Protein AF-A0A662HI24-F1 (afdb_monomer_lite)

Secondary structure (DSSP, 8-state):
---------HHHHHHHHHHHHHHT--HHHHHHHHHHHHHHH-HHHHHHHHHHHH---HHHHHHHHHHHHHHHHHHHHHHHHHHHHHHHHHHHHHHHT--

Structure (mmCIF, N/CA/C/O backbone):
data_AF-A0A662HI24-F1
#
_entry.id   AF-A0A662HI24-F1
#
loop_
_atom_site.group_PDB
_atom_site.id
_atom_site.type_symbol
_atom_site.label_atom_id
_atom_site.label_alt_id
_atom_site.label_comp_id
_atom_site.label_asym_id
_atom_site.label_entity_id
_atom_site.label_seq_id
_atom_site.pdbx_PDB_ins_code
_atom_site.Cartn_x
_atom_site.Cartn_y
_atom_site.Cartn_z
_atom_site.occupancy
_atom_site.B_iso_or_equiv
_atom_site.auth_seq_id
_atom_site.auth_comp_id
_atom_site.auth_asym_id
_atom_site.auth_atom_id
_atom_site.pdbx_PDB_model_num
ATOM 1 N N . MET A 1 1 ? 4.692 -27.041 2.421 1.00 40.19 1 MET A N 1
ATOM 2 C CA . MET A 1 1 ? 4.683 -25.727 3.096 1.00 40.19 1 MET A CA 1
ATOM 3 C C . MET A 1 1 ? 3.268 -25.189 3.000 1.00 40.19 1 MET A C 1
ATOM 5 O O . MET A 1 1 ? 2.723 -25.222 1.904 1.00 40.19 1 MET A O 1
ATOM 9 N N . ALA A 1 2 ? 2.642 -24.798 4.110 1.00 46.78 2 ALA A N 1
ATOM 10 C CA . ALA A 1 2 ? 1.351 -24.117 4.046 1.00 46.78 2 ALA A CA 1
ATOM 11 C C . ALA A 1 2 ? 1.576 -22.775 3.334 1.00 46.78 2 ALA A C 1
ATOM 13 O O . ALA A 1 2 ? 2.344 -21.950 3.822 1.00 46.78 2 ALA A O 1
ATOM 14 N N . GLY A 1 3 ? 1.022 -22.611 2.132 1.00 47.38 3 GLY A N 1
ATOM 15 C CA . GLY A 1 3 ? 1.163 -21.365 1.383 1.00 47.38 3 GLY A CA 1
ATOM 16 C C . GLY A 1 3 ? 0.514 -20.216 2.151 1.00 47.38 3 GLY A C 1
ATOM 17 O O . GLY A 1 3 ? -0.583 -20.377 2.685 1.00 47.38 3 GLY A O 1
ATOM 18 N N . ILE A 1 4 ? 1.183 -19.064 2.209 1.00 54.88 4 ILE A N 1
ATOM 19 C CA . ILE A 1 4 ? 0.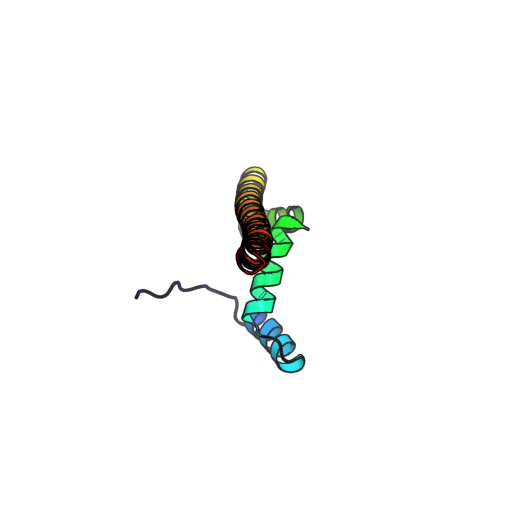569 -17.828 2.698 1.00 54.88 4 ILE A CA 1
ATOM 20 C C . ILE A 1 4 ? -0.484 -17.440 1.660 1.00 54.88 4 ILE A C 1
ATOM 22 O O . ILE A 1 4 ? -0.150 -17.071 0.535 1.00 54.88 4 ILE A O 1
ATOM 26 N N . ASN A 1 5 ? -1.759 -17.601 2.006 1.00 64.12 5 ASN A N 1
ATOM 27 C CA . ASN A 1 5 ? -2.852 -17.308 1.091 1.00 64.12 5 ASN A CA 1
ATOM 28 C C . ASN A 1 5 ? -3.164 -15.807 1.163 1.00 64.12 5 ASN A C 1
ATOM 30 O O . ASN A 1 5 ? -3.859 -15.350 2.069 1.00 64.12 5 ASN A O 1
ATOM 34 N N . VAL A 1 6 ? -2.591 -15.033 0.241 1.00 72.38 6 VAL A N 1
ATOM 35 C CA . VAL A 1 6 ? -2.866 -13.598 0.106 1.00 72.38 6 VAL A CA 1
ATOM 36 C C . VAL A 1 6 ? -4.143 -13.430 -0.712 1.00 72.38 6 VAL A C 1
ATOM 38 O O . VAL A 1 6 ? -4.194 -13.810 -1.8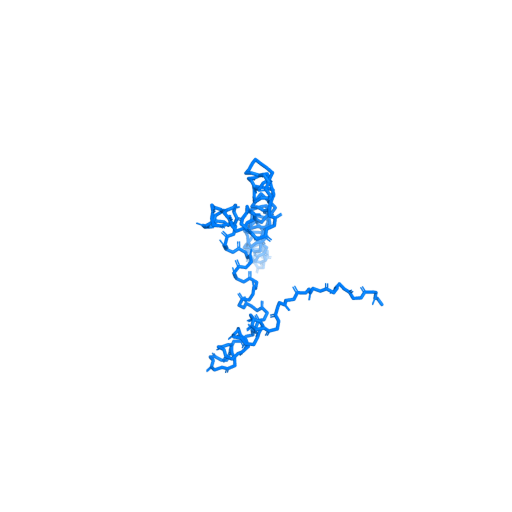82 1.00 72.38 6 VAL A O 1
ATOM 41 N N . ARG A 1 7 ? -5.188 -12.853 -0.111 1.00 82.81 7 ARG A N 1
ATOM 42 C CA . ARG A 1 7 ? -6.426 -12.533 -0.829 1.00 82.81 7 ARG A CA 1
ATOM 43 C C . ARG A 1 7 ? -6.290 -11.169 -1.503 1.00 82.81 7 ARG A C 1
ATOM 45 O O . ARG A 1 7 ? -6.243 -10.153 -0.822 1.00 82.81 7 ARG A O 1
ATOM 52 N N . ILE A 1 8 ? -6.314 -11.157 -2.833 1.00 87.19 8 ILE A N 1
ATOM 53 C CA . ILE A 1 8 ? -6.526 -9.950 -3.645 1.00 87.19 8 ILE A CA 1
ATOM 54 C C . ILE A 1 8 ? -7.919 -10.061 -4.265 1.00 87.19 8 ILE A C 1
ATOM 56 O O . ILE A 1 8 ? -8.305 -11.139 -4.723 1.00 87.19 8 ILE A O 1
ATOM 60 N N . TRP A 1 9 ? -8.696 -8.976 -4.260 1.00 90.81 9 TRP A N 1
ATOM 61 C CA . TRP A 1 9 ? -10.003 -8.968 -4.919 1.00 90.81 9 TRP A CA 1
ATOM 62 C C . TRP A 1 9 ? -9.848 -9.260 -6.421 1.00 90.81 9 TRP A C 1
ATOM 64 O O . TRP A 1 9 ? -8.984 -8.643 -7.056 1.00 90.81 9 TRP A O 1
ATOM 74 N N . PRO A 1 10 ? -10.631 -10.194 -7.000 1.00 93.56 10 PRO A N 1
ATOM 75 C CA . PRO A 1 10 ? -10.469 -10.612 -8.393 1.00 93.56 10 PRO A CA 1
ATOM 76 C C . PRO A 1 10 ? -10.480 -9.456 -9.397 1.00 93.56 10 PRO A C 1
ATOM 78 O O . PRO A 1 10 ? -9.701 -9.463 -10.347 1.00 93.56 10 PRO A O 1
ATOM 81 N N . GLU A 1 11 ? -11.313 -8.446 -9.167 1.00 94.88 11 GLU A N 1
ATOM 82 C CA . GLU A 1 11 ? -11.474 -7.266 -10.015 1.00 94.88 11 GLU A CA 1
ATOM 83 C C . GLU A 1 11 ? -10.219 -6.386 -9.980 1.00 94.88 11 GLU A C 1
ATOM 85 O O . GLU A 1 11 ? -9.708 -5.979 -11.025 1.00 94.88 11 GLU A O 1
ATOM 90 N N . VAL A 1 12 ? -9.671 -6.161 -8.781 1.00 93.25 12 VAL A N 1
ATOM 91 C CA . VAL A 1 12 ? -8.417 -5.419 -8.582 1.00 93.25 12 VAL A CA 1
ATOM 92 C C . VAL A 1 12 ? -7.260 -6.175 -9.226 1.00 93.25 12 VAL A C 1
ATOM 94 O O . VAL A 1 12 ? -6.487 -5.599 -9.990 1.00 93.25 12 VAL A O 1
ATOM 97 N N .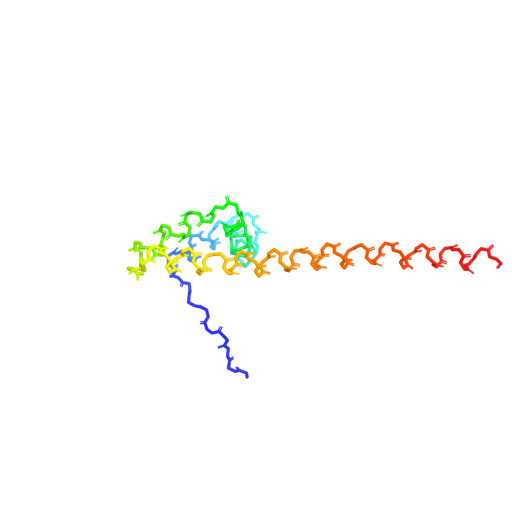 HIS A 1 13 ? -7.173 -7.485 -8.987 1.00 94.88 13 HIS A N 1
ATOM 98 C CA . HIS A 1 13 ? -6.166 -8.334 -9.613 1.00 94.88 13 HIS A CA 1
ATOM 99 C C . HIS A 1 13 ? -6.259 -8.280 -11.143 1.00 94.88 13 HIS A C 1
ATOM 101 O O . HIS A 1 13 ? -5.240 -8.151 -11.820 1.00 94.88 13 HIS A O 1
ATOM 107 N N . HIS A 1 14 ? -7.468 -8.355 -11.705 1.00 95.94 14 HIS A N 1
ATOM 108 C CA . HIS A 1 14 ? -7.678 -8.311 -13.148 1.00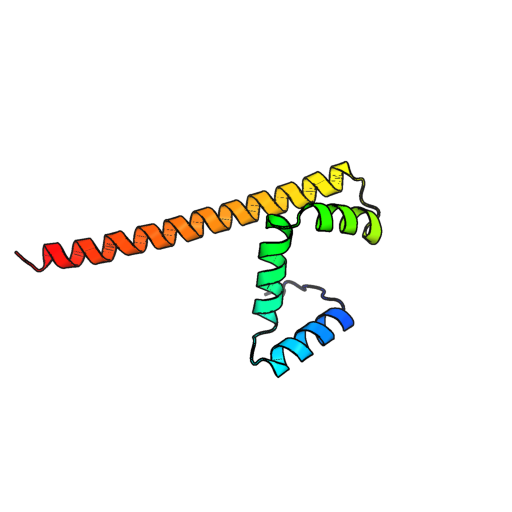 95.94 14 HIS A CA 1
ATOM 109 C C . HIS A 1 14 ? -7.221 -6.982 -13.759 1.00 95.94 14 HIS A C 1
ATOM 111 O O . HIS A 1 14 ? -6.504 -6.998 -14.759 1.00 95.94 14 HIS A O 1
ATOM 117 N N . ALA A 1 15 ? -7.560 -5.851 -13.135 1.00 95.81 15 ALA A N 1
ATOM 118 C CA . ALA A 1 15 ? -7.135 -4.532 -13.596 1.00 95.81 15 ALA A CA 1
ATOM 119 C C . ALA A 1 15 ? -5.601 -4.392 -13.608 1.00 95.81 15 ALA A C 1
ATOM 121 O O . ALA A 1 15 ? -5.019 -3.996 -14.620 1.00 95.81 15 ALA A O 1
ATOM 122 N N . TYR A 1 16 ? -4.932 -4.790 -12.520 1.00 95.56 16 TYR A N 1
ATOM 123 C CA . TYR A 1 16 ? -3.468 -4.763 -12.436 1.00 95.56 16 TYR A CA 1
ATOM 124 C C . TYR A 1 16 ? -2.820 -5.699 -13.458 1.00 95.56 16 TYR A C 1
ATOM 126 O O . TYR A 1 16 ? -1.851 -5.316 -14.113 1.00 95.56 16 TYR A O 1
ATOM 134 N N . LYS A 1 17 ? -3.377 -6.903 -13.644 1.00 95.94 17 LYS A N 1
ATOM 135 C CA . LYS A 1 17 ? -2.890 -7.879 -14.623 1.00 95.94 17 LYS A CA 1
ATOM 136 C C . LYS A 1 17 ? -2.928 -7.324 -16.047 1.00 95.94 17 LYS A C 1
ATOM 138 O O . LYS A 1 17 ? -1.926 -7.403 -16.747 1.00 95.94 17 LYS A O 1
ATOM 143 N N . GLN A 1 18 ? -4.053 -6.739 -16.459 1.00 97.06 18 GLN A N 1
ATOM 144 C CA . GLN A 1 18 ? -4.210 -6.186 -17.808 1.00 97.06 18 GLN A CA 1
ATOM 145 C C . GLN A 1 18 ? -3.191 -5.079 -18.103 1.00 97.06 18 GLN A C 1
ATOM 147 O O . GLN A 1 18 ? -2.601 -5.044 -19.183 1.00 97.06 18 GLN A O 1
ATOM 152 N N . VAL A 1 19 ? -2.969 -4.175 -17.144 1.00 96.88 19 VAL A N 1
ATOM 153 C CA . VAL A 1 19 ? -1.990 -3.090 -17.293 1.00 96.88 19 VAL A CA 1
ATOM 154 C C . VAL A 1 19 ? -0.566 -3.648 -17.310 1.00 96.88 19 VAL A C 1
ATOM 156 O O . VAL A 1 19 ? 0.217 -3.272 -18.181 1.00 96.88 19 VAL A O 1
ATOM 159 N N . ALA A 1 20 ? -0.239 -4.577 -16.408 1.00 96.50 20 ALA A N 1
ATOM 160 C CA . ALA A 1 20 ? 1.065 -5.234 -16.368 1.00 96.50 20 ALA A CA 1
ATOM 161 C C . ALA A 1 20 ? 1.407 -5.915 -17.703 1.00 96.50 20 ALA A C 1
ATOM 163 O O . ALA A 1 20 ? 2.446 -5.620 -18.291 1.00 96.50 20 ALA A O 1
ATOM 164 N N . GLU A 1 21 ? 0.508 -6.755 -18.225 1.00 96.62 21 GLU A N 1
ATOM 165 C CA . GLU A 1 21 ? 0.701 -7.474 -19.491 1.00 96.62 21 GLU A CA 1
ATOM 166 C C . GLU A 1 21 ? 0.871 -6.516 -20.674 1.00 96.62 21 GLU A C 1
ATOM 168 O O . GLU A 1 21 ? 1.772 -6.694 -21.494 1.00 96.62 21 GLU A O 1
ATOM 173 N N . LYS A 1 22 ? 0.056 -5.456 -20.736 1.00 97.88 22 LYS A N 1
ATOM 174 C CA . LYS A 1 22 ? 0.133 -4.444 -21.797 1.00 97.88 22 LYS A CA 1
ATOM 175 C C . LYS A 1 22 ? 1.488 -3.729 -21.841 1.00 97.88 22 LYS A C 1
ATOM 177 O O . LYS A 1 22 ? 1.926 -3.329 -22.917 1.00 97.88 22 LYS A O 1
ATOM 182 N N . HIS A 1 23 ? 2.122 -3.538 -20.688 1.00 97.50 23 HIS A N 1
ATOM 183 C CA . HIS A 1 23 ? 3.359 -2.771 -20.555 1.00 97.50 23 HIS A CA 1
ATOM 184 C C . HIS A 1 23 ? 4.602 -3.640 -20.305 1.00 97.50 23 HIS A C 1
ATOM 186 O O . HIS A 1 23 ? 5.683 -3.095 -20.102 1.00 97.50 23 HIS A O 1
ATOM 192 N N . GLY A 1 24 ? 4.473 -4.972 -20.346 1.00 96.25 24 GLY A N 1
ATOM 193 C CA . GLY A 1 24 ? 5.591 -5.893 -20.120 1.00 96.25 24 GLY A CA 1
ATOM 194 C C . GLY A 1 24 ? 6.135 -5.871 -18.688 1.00 96.25 24 GLY A C 1
ATOM 195 O O . GLY A 1 24 ? 7.319 -6.121 -18.484 1.00 96.25 24 GLY A O 1
ATOM 196 N N . LEU A 1 25 ? 5.292 -5.548 -17.704 1.00 95.81 25 LEU A N 1
ATOM 197 C CA . LEU A 1 25 ? 5.652 -5.510 -16.285 1.00 95.81 25 LEU A CA 1
ATOM 198 C C . LEU A 1 25 ? 5.229 -6.798 -15.576 1.00 95.81 25 LEU A C 1
ATOM 200 O O . LEU A 1 25 ? 4.259 -7.453 -15.965 1.00 95.81 25 LEU A O 1
ATOM 204 N N . LEU A 1 26 ? 5.910 -7.130 -14.478 1.00 95.25 26 LEU A N 1
ATOM 205 C CA . LEU A 1 26 ? 5.423 -8.151 -13.558 1.00 95.25 26 LEU A CA 1
ATOM 206 C C . LEU A 1 26 ? 4.326 -7.554 -12.677 1.00 95.25 26 LEU A C 1
ATOM 208 O O . LEU A 1 26 ? 4.501 -6.515 -12.042 1.00 95.25 26 LEU A O 1
ATOM 212 N N . ILE A 1 27 ? 3.191 -8.248 -12.590 1.00 94.75 27 ILE A N 1
ATOM 213 C CA . ILE A 1 27 ? 2.077 -7.826 -11.732 1.00 94.75 27 ILE A CA 1
ATOM 214 C C . ILE A 1 27 ? 2.508 -7.704 -10.260 1.00 94.75 27 ILE A C 1
ATOM 216 O O . ILE A 1 27 ? 2.080 -6.788 -9.561 1.00 94.75 27 ILE A O 1
ATOM 220 N N . GLY A 1 28 ? 3.394 -8.600 -9.807 1.00 92.19 28 GLY A N 1
ATOM 221 C CA . GLY A 1 28 ? 3.937 -8.595 -8.450 1.00 92.19 28 GLY A CA 1
ATOM 222 C C . GLY A 1 28 ? 4.742 -7.337 -8.132 1.00 92.19 28 GLY A C 1
ATOM 223 O O . GLY A 1 28 ? 4.618 -6.813 -7.026 1.00 92.19 28 GLY A O 1
ATOM 224 N N . ASP A 1 29 ? 5.483 -6.803 -9.104 1.00 92.94 29 ASP A N 1
ATOM 225 C CA . ASP A 1 29 ? 6.252 -5.567 -8.930 1.00 92.94 29 ASP A CA 1
ATOM 226 C C . ASP A 1 29 ? 5.316 -4.367 -8.784 1.00 92.94 29 ASP A C 1
ATOM 228 O O . ASP A 1 29 ? 5.508 -3.549 -7.888 1.00 92.94 29 ASP A O 1
ATOM 232 N N . LEU A 1 30 ? 4.244 -4.299 -9.584 1.00 93.06 30 LEU A N 1
ATOM 233 C CA . LEU A 1 30 ? 3.233 -3.245 -9.444 1.00 93.06 30 LEU A CA 1
ATOM 234 C C . LEU A 1 30 ? 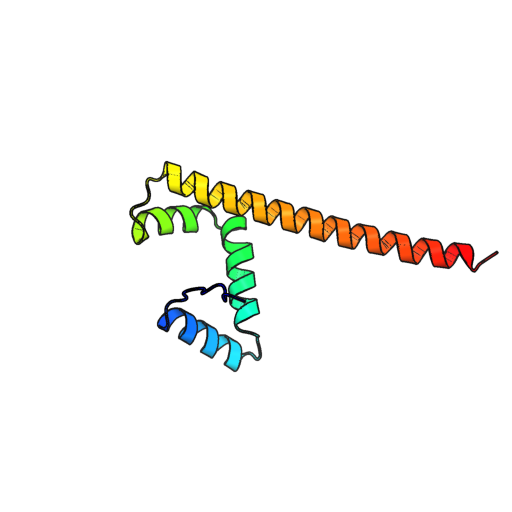2.588 -3.258 -8.053 1.00 93.06 30 LEU A C 1
ATOM 236 O O . LEU A 1 30 ? 2.497 -2.212 -7.412 1.00 93.06 30 LEU A O 1
ATOM 240 N N . PHE A 1 31 ? 2.178 -4.433 -7.566 1.00 94.00 31 PHE A N 1
ATOM 241 C CA . PHE A 1 31 ? 1.639 -4.557 -6.211 1.00 94.00 31 PHE A CA 1
ATOM 242 C C . PHE A 1 31 ? 2.668 -4.182 -5.145 1.00 94.00 31 PHE A C 1
ATOM 244 O O . PHE A 1 31 ? 2.323 -3.483 -4.198 1.00 94.00 31 PHE A O 1
ATOM 251 N N . SER A 1 32 ? 3.923 -4.606 -5.302 1.00 93.06 32 SER A N 1
ATOM 252 C CA . SER A 1 32 ? 4.985 -4.339 -4.326 1.00 93.06 32 SER A CA 1
ATOM 253 C C . SER A 1 32 ? 5.332 -2.854 -4.249 1.00 93.06 32 SER A C 1
ATOM 255 O O . SER A 1 32 ? 5.482 -2.324 -3.153 1.00 93.06 32 SER A O 1
ATOM 257 N N . ILE A 1 33 ? 5.393 -2.160 -5.389 1.00 92.94 33 ILE A N 1
ATOM 258 C CA . ILE A 1 33 ? 5.624 -0.711 -5.457 1.00 92.94 33 ILE A CA 1
ATOM 259 C C . ILE A 1 33 ? 4.496 0.029 -4.737 1.00 92.94 33 ILE A C 1
ATOM 261 O O . ILE A 1 33 ? 4.764 0.868 -3.879 1.00 92.94 33 ILE A O 1
ATOM 265 N N . VAL A 1 34 ? 3.237 -0.301 -5.034 1.00 93.50 34 VAL A N 1
ATOM 266 C CA . VAL A 1 34 ? 2.087 0.325 -4.363 1.00 93.50 34 VAL A CA 1
ATOM 267 C C . VAL A 1 34 ? 2.115 0.028 -2.859 1.00 93.50 34 VAL A C 1
ATOM 269 O O . VAL A 1 34 ? 2.042 0.949 -2.049 1.00 93.50 34 VAL A O 1
ATOM 272 N N . ALA A 1 35 ? 2.313 -1.232 -2.467 1.00 93.44 35 ALA A N 1
ATOM 273 C CA . ALA A 1 35 ? 2.367 -1.638 -1.064 1.00 93.44 35 ALA A CA 1
ATOM 274 C C . ALA A 1 35 ? 3.516 -0.975 -0.284 1.00 93.44 35 ALA A C 1
ATOM 276 O O . ALA A 1 35 ? 3.352 -0.673 0.897 1.00 93.44 35 ALA A O 1
ATOM 277 N N . LEU A 1 36 ? 4.657 -0.724 -0.932 1.00 94.62 36 LEU A N 1
ATOM 278 C CA . LEU A 1 36 ? 5.796 -0.039 -0.328 1.00 94.62 36 LEU A CA 1
ATOM 279 C C . LEU A 1 36 ? 5.553 1.466 -0.205 1.00 94.62 36 LEU A C 1
ATOM 281 O O . LEU A 1 36 ? 5.753 2.040 0.863 1.00 94.62 36 LEU A O 1
ATOM 285 N N . TYR A 1 37 ? 5.153 2.125 -1.292 1.00 94.31 37 TYR A N 1
ATOM 286 C CA . TYR A 1 37 ? 5.140 3.584 -1.340 1.00 94.31 37 TYR A CA 1
ATOM 287 C C . TYR A 1 37 ? 3.873 4.204 -0.767 1.00 94.31 37 TYR A C 1
ATOM 289 O O . TYR A 1 37 ? 3.949 5.305 -0.226 1.00 94.31 37 TYR A O 1
ATOM 297 N N . THR A 1 38 ? 2.719 3.538 -0.826 1.00 95.62 38 THR A N 1
ATOM 298 C CA . THR A 1 38 ? 1.473 4.118 -0.305 1.00 95.62 38 THR A CA 1
ATOM 299 C C . THR A 1 38 ? 1.551 4.437 1.198 1.00 95.62 38 THR A C 1
ATOM 301 O O . THR A 1 38 ? 1.228 5.571 1.557 1.00 95.62 38 THR A O 1
ATOM 304 N N . PRO A 1 39 ? 2.048 3.552 2.088 1.00 95.81 39 PRO A N 1
ATOM 305 C CA . PRO A 1 39 ? 2.210 3.885 3.508 1.00 95.81 39 PRO A CA 1
ATOM 306 C C . PRO A 1 39 ? 3.232 4.999 3.778 1.00 95.81 39 PRO A C 1
ATOM 308 O O . PRO A 1 39 ? 3.125 5.706 4.779 1.00 95.81 39 PRO A O 1
ATOM 311 N N . LEU A 1 40 ? 4.227 5.159 2.900 1.00 94.62 40 LEU A N 1
ATOM 312 C CA . LEU A 1 40 ? 5.296 6.151 3.048 1.00 94.62 40 LEU A CA 1
ATOM 313 C C . LEU A 1 40 ? 4.867 7.539 2.558 1.00 94.62 40 LEU A C 1
ATOM 315 O O . LEU A 1 40 ? 5.125 8.540 3.224 1.00 94.62 40 LEU A O 1
ATOM 319 N N . LEU A 1 41 ? 4.212 7.598 1.396 1.00 95.56 41 LEU A N 1
ATOM 320 C CA . LEU A 1 41 ? 3.880 8.839 0.693 1.00 95.56 41 LEU A CA 1
ATOM 321 C C . LEU A 1 41 ? 2.452 9.318 0.962 1.00 95.56 41 LEU A C 1
ATOM 323 O O . LEU A 1 41 ? 2.166 10.508 0.847 1.00 95.56 41 LEU A O 1
ATOM 327 N N . SER A 1 42 ? 1.533 8.411 1.288 1.00 96.50 42 SER A N 1
ATOM 328 C CA . SER A 1 42 ? 0.110 8.724 1.463 1.00 96.50 42 SER A CA 1
ATOM 329 C C . SER A 1 42 ? -0.520 7.969 2.645 1.00 96.50 42 SER A C 1
ATOM 331 O O . SER A 1 42 ? -1.564 7.335 2.488 1.00 96.50 42 SER A O 1
ATOM 333 N N . PRO A 1 43 ? 0.061 8.049 3.860 1.00 96.75 43 PRO A N 1
ATOM 334 C CA . PRO A 1 43 ? -0.454 7.330 5.027 1.00 96.75 43 PRO A CA 1
ATOM 335 C C . PRO A 1 43 ? -1.894 7.725 5.386 1.00 96.75 43 PRO A C 1
ATOM 337 O O . PRO A 1 43 ? -2.687 6.867 5.757 1.00 96.75 43 PRO A O 1
ATOM 340 N N . ALA A 1 44 ? -2.265 9.000 5.223 1.00 97.19 44 ALA A N 1
ATOM 341 C CA . ALA A 1 44 ? -3.621 9.471 5.512 1.00 97.19 44 ALA A CA 1
ATOM 342 C C . ALA A 1 44 ? -4.688 8.780 4.644 1.00 97.19 44 ALA A C 1
ATOM 344 O O . ALA A 1 44 ? -5.791 8.530 5.116 1.00 97.19 44 ALA A O 1
ATOM 345 N N . THR A 1 45 ? -4.349 8.415 3.402 1.00 96.94 45 THR A N 1
ATOM 346 C CA . THR A 1 45 ? -5.247 7.658 2.521 1.00 96.94 45 THR A CA 1
ATOM 347 C C . THR A 1 45 ? -5.525 6.267 3.077 1.00 96.94 45 THR A C 1
ATOM 349 O O . THR A 1 45 ? -6.664 5.820 3.038 1.00 96.94 45 THR A O 1
ATOM 352 N N . LEU A 1 46 ? -4.515 5.591 3.631 1.00 97.31 46 LEU A N 1
ATOM 353 C CA . LEU A 1 46 ? -4.715 4.284 4.259 1.00 97.31 46 LEU A CA 1
ATOM 354 C C . LEU A 1 46 ? -5.521 4.386 5.550 1.00 97.31 46 LEU A C 1
ATOM 356 O O . LEU A 1 46 ? -6.357 3.525 5.785 1.00 97.31 46 LEU A O 1
ATOM 360 N N . VAL A 1 47 ? -5.304 5.433 6.354 1.00 98.31 47 VAL A N 1
ATOM 361 C CA . VAL A 1 47 ? -6.116 5.679 7.556 1.00 98.31 47 VAL A CA 1
ATOM 362 C C . VAL A 1 47 ? -7.587 5.808 7.164 1.00 98.31 47 VAL A C 1
ATOM 364 O O . VAL A 1 47 ? -8.398 5.027 7.645 1.00 98.31 47 VAL A O 1
ATOM 367 N N . TYR A 1 48 ? -7.896 6.686 6.206 1.00 98.00 48 TYR A N 1
ATOM 368 C CA . TYR A 1 48 ? -9.256 6.873 5.699 1.00 98.00 48 TYR A CA 1
ATOM 369 C C . TYR A 1 48 ? -9.874 5.571 5.162 1.00 98.00 48 TYR A C 1
ATOM 371 O O . TYR A 1 48 ? -10.993 5.228 5.515 1.00 98.00 48 TYR A O 1
ATOM 379 N N . ILE A 1 49 ? -9.139 4.801 4.351 1.00 96.38 49 ILE A N 1
ATOM 380 C CA . ILE A 1 49 ? -9.642 3.526 3.808 1.00 96.38 49 ILE A CA 1
ATOM 381 C C . ILE A 1 49 ? -9.928 2.512 4.924 1.00 96.38 49 ILE A C 1
ATOM 383 O O . ILE A 1 49 ? -10.900 1.772 4.836 1.00 96.38 49 ILE A O 1
ATOM 387 N N . LEU A 1 50 ? -9.097 2.452 5.967 1.00 97.62 50 LEU A N 1
ATOM 388 C CA . LEU A 1 50 ? -9.341 1.557 7.100 1.00 97.62 50 LEU A CA 1
ATOM 389 C C . LEU A 1 50 ? -10.575 1.984 7.905 1.00 97.62 50 LEU A C 1
ATOM 391 O O . LEU A 1 50 ? -11.303 1.121 8.387 1.00 97.62 50 LEU A O 1
ATOM 395 N N . GLU A 1 51 ? -10.830 3.285 8.032 1.00 98.12 51 GLU A N 1
ATOM 396 C CA . GLU A 1 51 ? -12.053 3.785 8.667 1.00 98.12 51 GLU A CA 1
ATOM 397 C C . GLU A 1 51 ? -13.299 3.385 7.868 1.00 98.12 51 GLU A C 1
ATOM 399 O O . GLU A 1 51 ? -14.226 2.819 8.440 1.00 98.12 51 GLU A O 1
ATOM 404 N N . GLU A 1 52 ? -13.300 3.607 6.552 1.00 97.75 52 GLU A N 1
ATOM 405 C CA . GLU A 1 52 ? -14.489 3.410 5.710 1.00 97.75 52 GLU A CA 1
ATOM 406 C C . GLU A 1 52 ? -14.758 1.943 5.343 1.00 97.75 52 GLU A C 1
ATOM 408 O O . GLU A 1 52 ? -15.904 1.504 5.335 1.00 97.75 52 GLU A O 1
ATOM 413 N N . GLU A 1 53 ? -13.721 1.165 5.020 1.00 95.56 53 GLU A N 1
ATOM 414 C CA . GLU A 1 53 ? -13.890 -0.205 4.505 1.00 95.56 53 GLU A CA 1
ATOM 415 C C . GLU A 1 53 ? -13.858 -1.269 5.610 1.00 95.56 53 GLU A C 1
ATOM 417 O O . GLU A 1 53 ? -14.292 -2.403 5.398 1.00 95.56 53 GLU A O 1
ATOM 422 N N . TYR A 1 54 ? -13.308 -0.931 6.780 1.00 94.00 54 TYR A N 1
ATOM 423 C CA . TYR A 1 54 ? -13.147 -1.862 7.902 1.00 94.00 54 TYR A CA 1
ATOM 424 C C . TYR A 1 54 ? -13.838 -1.391 9.187 1.00 94.00 54 TYR A C 1
ATOM 426 O O . TYR A 1 54 ? -13.653 -2.035 10.222 1.00 94.00 54 TYR A O 1
ATOM 434 N N . ASP A 1 55 ? -14.603 -0.291 9.142 1.00 97.44 55 ASP A N 1
ATOM 435 C CA . ASP A 1 55 ? -15.222 0.348 10.314 1.00 97.44 55 ASP A CA 1
ATOM 436 C C . ASP A 1 55 ? -14.207 0.568 11.460 1.00 97.44 55 ASP A C 1
ATOM 438 O O . ASP A 1 55 ? -14.527 0.467 12.651 1.00 97.44 55 ASP A O 1
ATOM 442 N N . MET A 1 56 ? -12.936 0.806 11.114 1.00 98.19 56 MET A N 1
ATOM 443 C CA . MET A 1 56 ? -11.856 0.895 12.091 1.00 98.19 56 MET A CA 1
ATOM 444 C C . MET A 1 56 ? -11.899 2.254 12.801 1.00 98.19 56 MET A C 1
ATOM 446 O O . MET A 1 56 ? -11.926 3.284 12.133 1.00 98.19 56 MET A O 1
ATOM 450 N N . PRO A 1 57 ? -11.829 2.316 14.145 1.00 98.50 57 PRO A N 1
ATOM 451 C CA . PRO A 1 57 ? -11.698 3.585 14.849 1.00 98.50 57 PRO A CA 1
ATOM 452 C C . PRO A 1 57 ? -10.465 4.370 14.385 1.00 98.50 57 PRO A C 1
ATOM 454 O O . PRO A 1 57 ? -9.369 3.812 14.324 1.00 98.50 57 PRO A O 1
ATOM 457 N N . HIS A 1 58 ? -10.620 5.678 14.164 1.00 97.69 58 HIS A N 1
ATOM 458 C CA . HIS A 1 58 ? -9.565 6.572 13.663 1.00 97.69 58 HIS A CA 1
ATOM 459 C C . HIS A 1 58 ? -8.194 6.361 14.323 1.00 97.69 58 HIS A C 1
ATOM 461 O O . HIS A 1 58 ? -7.167 6.207 13.662 1.00 97.69 58 HIS A O 1
ATOM 467 N N . GLN A 1 59 ? -8.180 6.308 15.658 1.00 98.38 59 GLN A N 1
ATOM 468 C CA . GLN A 1 59 ? -6.959 6.133 16.440 1.00 98.38 59 GLN A CA 1
ATOM 469 C C . GLN A 1 59 ? -6.281 4.783 16.156 1.00 98.38 59 GLN A C 1
ATOM 471 O O . GLN A 1 59 ? -5.063 4.723 16.002 1.00 98.38 59 GLN A O 1
ATOM 476 N N . GLN A 1 60 ? -7.069 3.714 16.024 1.00 98.56 60 GLN A N 1
ATOM 477 C CA . GLN A 1 60 ? -6.563 2.389 15.678 1.00 98.56 60 GLN A CA 1
ATOM 478 C C . GLN A 1 60 ? -6.017 2.363 14.241 1.00 98.56 60 GLN A C 1
ATOM 480 O O . GLN A 1 60 ? -4.962 1.781 13.996 1.00 98.56 60 GLN A O 1
ATOM 485 N N . ALA A 1 61 ? -6.675 3.046 13.299 1.00 98.44 61 ALA A N 1
ATOM 486 C CA . ALA A 1 61 ? -6.202 3.161 11.921 1.00 98.44 61 ALA A CA 1
ATOM 487 C C . ALA A 1 61 ? -4.858 3.907 11.828 1.00 98.44 61 ALA A C 1
ATOM 489 O O . ALA A 1 61 ? -3.945 3.455 11.131 1.00 98.44 61 ALA A O 1
ATOM 490 N N . ILE A 1 62 ? -4.686 4.997 12.588 1.00 98.56 62 ILE A N 1
ATOM 491 C CA . ILE A 1 62 ? -3.398 5.699 12.713 1.00 98.56 62 ILE A CA 1
ATOM 492 C C . ILE A 1 62 ? -2.311 4.767 13.253 1.00 98.56 62 ILE A C 1
ATOM 494 O O . ILE A 1 62 ? -1.190 4.772 12.740 1.00 98.56 62 ILE A O 1
ATOM 498 N N . GLU A 1 63 ? -2.619 3.979 14.283 1.00 98.50 63 GLU A N 1
ATOM 499 C CA . GLU A 1 63 ? -1.660 3.056 14.893 1.00 98.50 63 GLU A CA 1
ATOM 500 C C . GLU A 1 63 ? -1.192 1.991 13.897 1.00 98.50 63 GLU A C 1
ATOM 502 O O . GLU A 1 63 ? 0.019 1.823 13.723 1.00 98.50 63 GLU A O 1
ATOM 507 N N . VAL A 1 64 ? -2.126 1.361 13.175 1.00 98.25 64 VAL A N 1
ATOM 508 C CA . VAL A 1 64 ? -1.837 0.355 12.141 1.00 98.25 64 VAL A CA 1
ATOM 509 C C . VAL A 1 64 ? -0.960 0.935 11.031 1.00 98.25 64 VAL A C 1
ATOM 511 O O . VAL A 1 64 ? 0.087 0.375 10.699 1.00 98.25 64 VAL A O 1
ATOM 514 N N . VAL A 1 65 ? -1.347 2.081 10.463 1.00 98.12 65 VAL A N 1
ATOM 515 C CA . VAL A 1 65 ? -0.596 2.701 9.361 1.00 98.12 65 VAL A CA 1
ATOM 516 C C . VAL A 1 65 ? 0.767 3.199 9.836 1.00 98.12 65 VAL A C 1
ATOM 518 O O . VAL A 1 65 ? 1.768 3.042 9.134 1.00 98.12 65 VAL A O 1
ATOM 521 N N . GLY A 1 66 ? 0.834 3.764 11.042 1.00 98.06 66 GLY A N 1
ATOM 522 C CA . GLY A 1 66 ? 2.080 4.207 11.654 1.00 98.06 66 GLY A CA 1
ATOM 523 C C . GLY A 1 66 ? 3.047 3.052 11.905 1.00 98.06 66 GLY A C 1
ATOM 524 O O . GLY A 1 66 ? 4.247 3.195 11.673 1.00 98.06 66 GLY A O 1
ATOM 525 N N . GLU A 1 67 ? 2.548 1.899 12.349 1.00 98.00 67 GLU A N 1
ATOM 526 C CA . GLU A 1 67 ? 3.353 0.694 12.528 1.00 98.00 67 GLU A CA 1
ATOM 527 C C . GLU A 1 67 ? 3.861 0.141 11.198 1.00 98.00 67 GLU A C 1
ATOM 529 O O . GLU A 1 67 ? 5.065 -0.092 11.066 1.00 98.00 67 GLU A O 1
ATOM 534 N N . LEU A 1 68 ? 2.988 0.006 10.198 1.00 97.44 68 LEU A N 1
ATOM 535 C CA . LEU A 1 68 ? 3.370 -0.429 8.855 1.00 97.44 68 LEU A CA 1
ATOM 536 C C . LEU A 1 68 ? 4.467 0.471 8.272 1.00 97.44 68 LEU A C 1
ATOM 538 O O . LEU A 1 68 ? 5.499 -0.012 7.804 1.00 97.44 68 LEU A O 1
ATOM 542 N N . ARG A 1 69 ? 4.281 1.790 8.368 1.00 97.00 69 ARG A N 1
ATOM 543 C CA . ARG A 1 69 ? 5.252 2.782 7.907 1.00 97.00 69 ARG A CA 1
ATOM 544 C C . ARG A 1 69 ? 6.613 2.611 8.583 1.00 97.00 69 ARG A C 1
ATOM 546 O O . ARG A 1 69 ? 7.623 2.576 7.887 1.00 97.00 69 ARG A O 1
ATOM 553 N N . ARG A 1 70 ? 6.657 2.465 9.913 1.00 96.94 70 ARG A N 1
ATOM 554 C CA . ARG A 1 70 ? 7.920 2.274 10.653 1.00 96.94 70 ARG A CA 1
ATOM 555 C C . ARG A 1 70 ? 8.671 1.020 10.204 1.00 96.94 70 ARG A C 1
ATOM 557 O O . ARG A 1 70 ? 9.890 1.073 10.053 1.00 96.94 70 ARG A O 1
ATOM 564 N N . HIS A 1 71 ? 7.962 -0.083 9.967 1.00 96.00 71 HIS A N 1
ATOM 565 C CA . HIS A 1 71 ? 8.574 -1.323 9.483 1.00 96.00 71 HIS A CA 1
ATOM 566 C C . HIS A 1 71 ? 9.184 -1.150 8.086 1.00 96.00 71 HIS A C 1
ATOM 568 O O . HIS A 1 71 ? 10.326 -1.553 7.859 1.00 96.00 71 HIS A O 1
ATOM 574 N N . LEU A 1 72 ? 8.465 -0.496 7.169 1.00 95.56 72 LEU A N 1
ATOM 575 C CA . LEU A 1 72 ? 8.949 -0.237 5.810 1.00 95.56 72 LEU A CA 1
ATOM 576 C C . LEU A 1 72 ? 10.125 0.752 5.787 1.00 95.56 72 LEU A C 1
ATOM 578 O O . LEU A 1 72 ? 11.108 0.520 5.087 1.00 95.56 72 LEU A O 1
ATOM 582 N N . GLU A 1 73 ? 10.083 1.814 6.595 1.00 94.50 73 GLU A N 1
ATOM 583 C CA . GLU A 1 73 ? 11.219 2.732 6.761 1.00 94.50 73 GLU A CA 1
ATOM 584 C C . GLU A 1 73 ? 12.454 2.011 7.324 1.00 94.50 73 GLU A C 1
ATOM 586 O O . GLU A 1 73 ? 13.578 2.290 6.907 1.00 94.50 73 GLU A O 1
ATOM 591 N N . GLY A 1 74 ? 12.263 1.066 8.252 1.00 92.00 74 GLY A N 1
ATOM 592 C CA . GLY A 1 74 ? 13.333 0.213 8.771 1.00 92.00 74 GLY A CA 1
ATOM 593 C C . GLY A 1 74 ? 13.969 -0.651 7.682 1.00 92.00 74 GLY A C 1
ATOM 594 O O . GLY A 1 74 ? 15.192 -0.672 7.557 1.00 92.00 74 GLY A O 1
ATOM 595 N N . PHE A 1 75 ? 13.147 -1.297 6.850 1.00 88.88 75 PHE A N 1
ATOM 596 C CA . PHE A 1 75 ? 13.618 -2.079 5.704 1.00 88.88 75 PHE A CA 1
ATOM 597 C C . PHE A 1 75 ? 14.446 -1.230 4.728 1.00 88.88 75 PHE A C 1
ATOM 599 O O . PHE A 1 75 ? 15.541 -1.632 4.343 1.00 88.88 75 PHE A O 1
ATOM 606 N N . LEU A 1 76 ? 13.971 -0.028 4.385 1.00 88.94 76 LEU A N 1
ATOM 607 C CA . LEU A 1 76 ? 14.680 0.876 3.473 1.00 88.94 76 LEU A CA 1
ATOM 608 C C . LEU A 1 76 ? 16.012 1.374 4.047 1.00 88.94 76 LEU A C 1
ATOM 610 O O . LEU A 1 76 ? 16.996 1.466 3.315 1.00 88.94 76 LEU A O 1
ATOM 614 N N . LYS A 1 77 ? 16.079 1.649 5.356 1.00 86.88 77 LYS A N 1
ATOM 615 C CA . LYS A 1 77 ? 17.344 2.002 6.021 1.00 86.88 77 LYS A CA 1
ATOM 616 C C . LYS A 1 77 ? 18.358 0.865 5.923 1.00 86.88 77 LYS A C 1
ATOM 618 O O . LYS A 1 77 ? 19.494 1.116 5.535 1.00 86.88 77 LYS A O 1
ATOM 623 N N . VAL A 1 78 ? 17.945 -0.370 6.208 1.00 84.25 78 VAL A N 1
ATOM 624 C CA . VAL A 1 78 ? 18.824 -1.547 6.100 1.00 84.25 78 VAL A CA 1
ATOM 625 C C . VAL A 1 78 ? 19.277 -1.770 4.656 1.00 84.25 78 VAL A C 1
ATOM 627 O O . VAL A 1 78 ? 20.462 -1.990 4.430 1.00 84.25 78 VAL A O 1
ATOM 630 N N . ALA A 1 79 ? 18.373 -1.652 3.680 1.00 78.44 79 ALA A N 1
ATOM 631 C CA . ALA A 1 79 ? 18.716 -1.771 2.264 1.00 78.44 79 ALA A CA 1
ATOM 632 C C . ALA A 1 79 ? 19.762 -0.722 1.842 1.00 78.44 79 ALA A C 1
ATOM 634 O O . ALA A 1 79 ? 20.778 -1.077 1.254 1.00 78.44 79 ALA A O 1
ATOM 635 N N . SER A 1 80 ? 19.574 0.544 2.240 1.00 75.69 80 SER A N 1
ATOM 636 C CA . SER A 1 80 ? 20.530 1.622 1.940 1.00 75.69 80 SER A CA 1
ATOM 637 C C . SER A 1 80 ? 21.907 1.414 2.586 1.00 75.69 80 SER A C 1
ATOM 639 O O . SER A 1 80 ? 22.929 1.737 1.990 1.00 75.69 80 SER A O 1
ATOM 641 N N . GLN A 1 81 ? 21.956 0.833 3.789 1.00 75.19 81 GLN A N 1
ATOM 642 C CA . GLN A 1 81 ? 23.211 0.516 4.475 1.00 75.19 81 GLN A CA 1
ATOM 643 C C . GLN A 1 81 ? 23.915 -0.701 3.864 1.00 75.19 81 GLN A C 1
ATOM 645 O O . GLN A 1 81 ? 25.136 -0.701 3.760 1.00 75.19 81 GLN A O 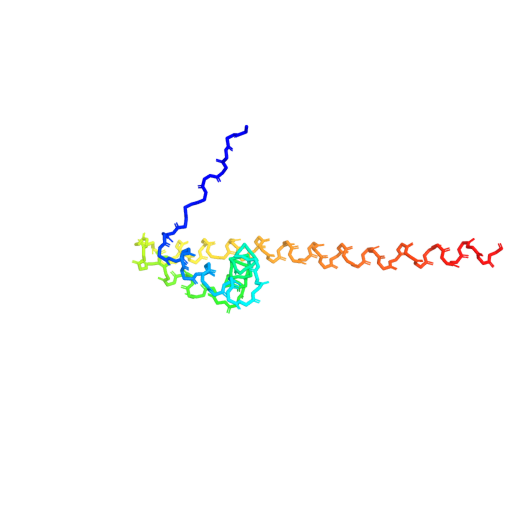1
ATOM 650 N N . ALA A 1 82 ? 23.171 -1.716 3.420 1.00 64.75 82 ALA A N 1
ATOM 651 C CA . ALA A 1 82 ? 23.729 -2.880 2.732 1.00 64.75 82 ALA A CA 1
ATOM 652 C C . ALA A 1 82 ? 24.335 -2.520 1.363 1.00 64.75 82 ALA A C 1
ATOM 654 O O . ALA A 1 82 ? 25.346 -3.098 0.967 1.00 64.75 82 ALA A O 1
ATOM 655 N N . GLU A 1 83 ? 23.757 -1.544 0.658 1.00 57.12 83 GLU A N 1
ATOM 656 C CA . GLU A 1 83 ? 24.346 -0.980 -0.563 1.00 57.12 83 GLU A CA 1
ATOM 657 C C . GLU A 1 83 ? 25.595 -0.132 -0.269 1.00 57.12 83 GLU A C 1
ATOM 659 O O . GLU A 1 83 ? 26.537 -0.160 -1.055 1.00 57.12 83 GLU A O 1
ATOM 664 N N . GLY A 1 84 ? 25.657 0.537 0.890 1.00 48.78 84 GLY A N 1
ATOM 665 C CA . GLY A 1 84 ? 26.853 1.249 1.359 1.00 48.78 84 GLY A CA 1
ATOM 666 C C . GLY A 1 84 ? 28.023 0.338 1.757 1.00 48.78 84 GLY A C 1
ATOM 667 O O . GLY A 1 84 ? 29.168 0.708 1.546 1.00 48.78 84 GLY A O 1
ATOM 668 N N . VAL A 1 85 ? 27.764 -0.875 2.260 1.00 46.88 85 VAL A N 1
ATOM 669 C CA . VAL A 1 85 ? 28.819 -1.852 2.619 1.00 46.88 85 VAL A CA 1
ATOM 670 C C . VAL A 1 85 ? 29.415 -2.548 1.386 1.00 46.88 85 VAL A C 1
ATOM 672 O O . VAL A 1 85 ? 30.564 -2.975 1.414 1.00 46.88 85 VAL A O 1
ATOM 675 N N . ARG A 1 86 ? 28.677 -2.623 0.269 1.00 41.28 86 ARG A N 1
ATOM 676 C CA . ARG A 1 86 ? 29.209 -3.163 -0.996 1.00 41.28 86 ARG A CA 1
ATOM 677 C C . ARG A 1 86 ? 30.209 -2.237 -1.694 1.00 41.28 86 ARG A C 1
ATOM 679 O O . ARG A 1 86 ? 30.991 -2.735 -2.494 1.00 41.28 86 ARG A O 1
ATOM 686 N N . GLY A 1 87 ? 30.182 -0.934 -1.409 1.00 38.97 87 GLY A N 1
ATOM 687 C CA . GLY A 1 87 ? 31.141 0.025 -1.970 1.00 38.97 87 GLY A CA 1
ATOM 688 C C . GLY A 1 87 ? 32.544 -0.101 -1.372 1.00 38.97 87 GLY A C 1
ATOM 689 O O . GLY A 1 87 ? 33.525 0.062 -2.088 1.00 38.97 87 GLY A O 1
ATOM 690 N N . ASP A 1 88 ? 32.641 -0.474 -0.094 1.00 44.97 88 ASP A N 1
ATOM 691 C CA . ASP A 1 88 ? 33.922 -0.509 0.624 1.00 44.97 88 ASP A CA 1
ATOM 692 C C . ASP A 1 88 ? 34.688 -1.834 0.410 1.00 44.97 88 ASP A C 1
ATOM 694 O O . ASP A 1 88 ? 35.909 -1.882 0.541 1.00 44.97 88 ASP A O 1
ATOM 698 N N . GLU A 1 89 ? 34.006 -2.929 0.046 1.00 43.88 89 GLU A N 1
ATOM 699 C CA . GLU A 1 89 ? 34.661 -4.225 -0.213 1.00 43.88 89 GLU A CA 1
ATOM 700 C C . GLU A 1 89 ? 35.326 -4.312 -1.602 1.00 43.88 89 GLU A C 1
ATOM 702 O O . GLU A 1 89 ? 36.275 -5.085 -1.768 1.00 43.88 89 GLU A O 1
ATOM 707 N N . GLU A 1 90 ? 34.886 -3.518 -2.588 1.00 43.31 90 GLU A N 1
ATOM 708 C CA . GLU A 1 90 ? 35.570 -3.411 -3.891 1.00 43.31 90 GLU A CA 1
ATOM 709 C C . GLU A 1 90 ? 36.831 -2.533 -3.811 1.00 43.31 90 GLU A C 1
ATOM 711 O O . GLU A 1 90 ? 37.816 -2.823 -4.491 1.00 43.31 90 GLU A O 1
ATOM 716 N N . GLU A 1 91 ? 36.866 -1.526 -2.931 1.00 40.28 91 GLU A N 1
ATOM 717 C CA . GLU A 1 91 ? 38.025 -0.632 -2.787 1.00 40.28 91 GLU A CA 1
ATOM 718 C C . GLU A 1 91 ? 39.200 -1.311 -2.045 1.00 40.28 91 GLU A C 1
ATOM 720 O O . GLU A 1 91 ? 40.366 -1.106 -2.389 1.00 40.28 91 GLU A O 1
ATOM 725 N N . ILE A 1 92 ? 38.920 -2.231 -1.109 1.00 48.00 92 ILE A N 1
ATOM 726 C CA . ILE A 1 92 ? 39.960 -2.974 -0.367 1.00 48.00 92 ILE A CA 1
ATOM 727 C C . ILE A 1 92 ? 40.707 -3.987 -1.262 1.00 48.00 92 ILE A C 1
ATOM 729 O O . ILE A 1 92 ? 41.884 -4.267 -1.027 1.00 48.00 92 ILE A O 1
ATOM 733 N N . GLN A 1 93 ? 40.083 -4.529 -2.316 1.00 38.88 93 GLN A N 1
ATOM 734 C CA . GLN A 1 93 ? 40.771 -5.455 -3.234 1.00 38.88 93 GLN A CA 1
ATOM 735 C C . GLN A 1 93 ? 41.684 -4.739 -4.242 1.00 38.88 93 GLN A C 1
ATOM 737 O O . GLN A 1 93 ? 42.648 -5.342 -4.720 1.00 38.88 93 GLN A O 1
ATOM 742 N N . GLU A 1 94 ? 41.437 -3.459 -4.543 1.00 42.53 94 GLU A N 1
ATOM 743 C CA . GLU A 1 94 ? 42.277 -2.690 -5.469 1.00 42.53 94 GLU A CA 1
ATOM 744 C C . GLU A 1 94 ? 43.567 -2.150 -4.830 1.00 42.53 94 GLU A C 1
ATOM 746 O O . GLU A 1 94 ? 44.564 -1.983 -5.540 1.00 42.53 94 GLU A O 1
ATOM 751 N N . GLU A 1 95 ? 43.593 -1.925 -3.510 1.00 42.19 95 GLU A N 1
ATOM 752 C CA . GLU A 1 95 ? 44.824 -1.557 -2.793 1.00 42.19 95 GLU A CA 1
ATOM 753 C C . GLU A 1 95 ? 45.722 -2.768 -2.493 1.00 42.19 95 GLU A C 1
ATOM 755 O O . GLU A 1 95 ? 46.940 -2.671 -2.626 1.00 42.19 95 GLU A O 1
ATOM 760 N N . VAL A 1 96 ? 45.156 -3.942 -2.183 1.00 48.84 96 VAL A N 1
ATOM 761 C CA . VAL A 1 96 ? 45.947 -5.145 -1.834 1.00 48.84 96 VAL A CA 1
ATOM 762 C C . VAL A 1 96 ? 46.639 -5.785 -3.052 1.00 48.84 96 VAL A C 1
ATOM 764 O O . VAL A 1 96 ? 47.629 -6.496 -2.897 1.00 48.84 96 VAL A O 1
ATOM 767 N N . CYS A 1 97 ? 46.180 -5.517 -4.278 1.00 45.84 97 CYS A N 1
ATOM 768 C CA . CYS A 1 97 ? 46.832 -5.994 -5.507 1.00 45.84 97 CYS A CA 1
ATOM 769 C C . CYS A 1 97 ? 47.831 -4.999 -6.131 1.00 45.84 97 CYS A C 1
ATOM 771 O O . CYS A 1 97 ? 48.325 -5.262 -7.232 1.00 45.84 97 CYS A O 1
ATOM 773 N N . LYS A 1 98 ? 48.129 -3.870 -5.469 1.00 49.75 98 LYS A N 1
ATOM 774 C CA . LYS A 1 98 ? 49.100 -2.863 -5.941 1.00 49.75 98 LYS A CA 1
ATOM 775 C C . LYS A 1 98 ? 50.398 -2.779 -5.120 1.00 49.75 98 LYS A C 1
ATOM 777 O O . LYS A 1 98 ? 51.209 -1.902 -5.420 1.00 49.75 98 LYS A O 1
ATOM 782 N N . GLU A 1 99 ? 50.634 -3.688 -4.171 1.00 42.47 99 GLU A N 1
ATOM 783 C CA . GLU A 1 99 ? 51.955 -3.877 -3.533 1.00 42.47 99 GLU A CA 1
ATOM 784 C C . GLU A 1 99 ? 52.761 -5.029 -4.149 1.00 42.47 99 GLU A C 1
ATOM 786 O O . GLU A 1 99 ? 52.191 -6.123 -4.373 1.00 42.47 99 GLU A O 1
#

Foldseek 3Di:
DPDPDDDDDPVRLVVLVVVCVVVVHDSVVVVVVCLLCCLVPPLVVQLVCCCPVVVDPSVVSCVVSVVSNVVSVVVVVVVVVVVVVVVVVVVVVVVVVPD

Sequence (99 aa):
MAGINVRIWPEVHHAYKQVAEKHGLLIGDLFSIVALYTPLLSPATLVYILEEEYDMPHQQAIEVVGELRRHLEGFLKVASQAEGVRGDEEEIQEEVCKE

Radius of gyration: 20.05 Å; chains: 1; bounding box: 67×35×38 Å

pLDDT: mean 83.23, std 20.75, range [38.88, 98.56]